Protein AF-A0A8T8C9X9-F1 (afdb_monomer)

Nearest PDB structures (foldseek):
  5zmm-assembly1_C  TM=8.890E-01  e=2.418E-05  Streptomyces coelicolor A3(2)
  5zmm-assembly1_F  TM=8.853E-01  e=3.748E-05  Streptomyces coelicolor A3(2)
  5zmm-assembly1_E  TM=8.987E-01  e=4.815E-05  Streptomyces coelicolor A3(2)
  5zmm-assembly1_A  TM=8.843E-01  e=3.991E-05  Streptomyces coelicolor A3(2)
  5zmm-assembly1_B  TM=9.000E-01  e=9.590E-05  Streptomyces coelicolor A3(2)

Solvent-accessible surface area (backbone atoms only — not comparable to full-atom values): 8346 Å² total; per-residue (Å²): 136,90,76,75,82,72,68,66,63,64,64,62,63,68,60,60,74,77,70,71,80,77,90,82,81,83,87,80,82,92,73,85,84,73,79,81,74,70,77,79,66,67,83,66,64,80,78,68,79,63,58,71,65,46,54,47,52,34,50,66,69,39,72,65,28,22,61,51,88,95,62,56,53,64,67,98,57,89,77,54,60,43,78,44,51,67,79,33,65,93,73,46,88,43,55,56,38,31,42,29,25,34,69,67,58,48,46,39,53,74,70,40,95,57,20,66,65,47,37,53,53,50,44,54,48,19,60,70,72,110

Organism: NCBI:txid629265

InterPro domains:
  IPR002711 HNH endonuclease [PF01844] (70-110)
  IPR003615 HNH nuclease [SM00507] (53-107)
  IPR003615 HNH nuclease [cd00085] (52-110)

Radius of gyration: 23.71 Å; Cα contacts (8 Å, |Δi|>4): 115; chains: 1; bounding box: 36×62×46 Å

Secondary structure (DSSP, 8-state):
----GGGTHHHHHSSGGGS------------------SSSSGGGGGGS-S-HHHHHHHHHHTTTS--STTT----SSTTSSEEEETT-TTT--SGGGEEEE-HHHHHHHHHSTTHHHHHHHHHHHHHH--

Foldseek 3Di:
DDDDPPPPVVVVVVVVVVPDDDDDDDDDDDDDPPPPPPVVPPVCVQVPPLPPVLFVVQCVLCVQFFLQPPGRDHDPDPPQWGKDQLVDPVVDSHQLRIHTHGPVLNCCCPDNPCNVVSSVRVSVSSNVSD

Structure (mmCIF, N/CA/C/O backbone):
data_AF-A0A8T8C9X9-F1
#
_entry.id   AF-A0A8T8C9X9-F1
#
loop_
_atom_site.group_PDB
_atom_site.id
_atom_site.type_symbol
_atom_site.label_atom_id
_atom_site.label_alt_id
_atom_site.label_comp_id
_atom_site.label_asym_id
_atom_site.label_entity_id
_atom_site.label_seq_id
_atom_site.pdbx_PDB_ins_code
_atom_site.Cartn_x
_atom_site.Cartn_y
_atom_site.Cartn_z
_atom_site.occupancy
_atom_site.B_iso_or_equiv
_atom_site.auth_seq_id
_atom_site.auth_comp_id
_atom_site.auth_asym_id
_atom_site.auth_atom_id
_atom_site.pdbx_PDB_model_num
ATOM 1 N N . MET A 1 1 ? -7.390 49.039 17.767 1.00 40.69 1 MET A N 1
ATOM 2 C CA . MET A 1 1 ? -5.949 48.890 17.492 1.00 40.69 1 MET A CA 1
ATOM 3 C C . MET A 1 1 ? -5.813 48.623 16.003 1.00 40.69 1 MET A C 1
ATOM 5 O O . MET A 1 1 ? -5.961 47.490 15.574 1.00 40.69 1 MET A O 1
ATOM 9 N N . HIS A 1 2 ? -5.721 49.704 15.227 1.00 40.06 2 HIS A N 1
ATOM 10 C CA . HIS A 1 2 ? -5.349 49.673 13.813 1.00 40.06 2 HIS A CA 1
ATOM 11 C C . HIS A 1 2 ? -3.831 49.476 13.787 1.00 40.06 2 HIS A C 1
ATOM 13 O O . HIS A 1 2 ? -3.128 50.236 14.448 1.00 40.06 2 HIS A O 1
ATOM 19 N N . LEU A 1 3 ? -3.356 48.426 13.125 1.00 43.22 3 LEU A N 1
ATOM 20 C CA . LEU A 1 3 ? -1.938 48.198 12.869 1.00 43.22 3 LEU A CA 1
ATOM 21 C C . LEU A 1 3 ? -1.770 48.130 11.356 1.00 43.22 3 LEU A C 1
ATOM 23 O O . LEU A 1 3 ? -2.467 47.373 10.682 1.00 43.22 3 LEU A O 1
ATOM 27 N N . ASP A 1 4 ? -0.911 49.013 10.865 1.00 46.62 4 ASP A N 1
ATOM 28 C CA . ASP A 1 4 ? -0.855 49.482 9.491 1.00 46.62 4 ASP A CA 1
ATOM 29 C C . ASP A 1 4 ? -0.341 48.423 8.502 1.00 46.62 4 ASP A C 1
ATOM 31 O O . ASP A 1 4 ? 0.692 47.780 8.699 1.00 46.62 4 ASP A O 1
ATOM 35 N N . GLN A 1 5 ? -1.076 48.293 7.397 1.00 54.72 5 GLN A N 1
ATOM 36 C CA . GLN A 1 5 ? -0.870 47.389 6.257 1.00 54.72 5 GLN A CA 1
ATOM 37 C C . GLN A 1 5 ? 0.422 47.685 5.455 1.00 54.72 5 GLN A C 1
ATOM 39 O O . GLN A 1 5 ? 0.835 46.885 4.616 1.00 54.72 5 GLN A O 1
ATOM 44 N N . GLU A 1 6 ? 1.096 48.801 5.733 1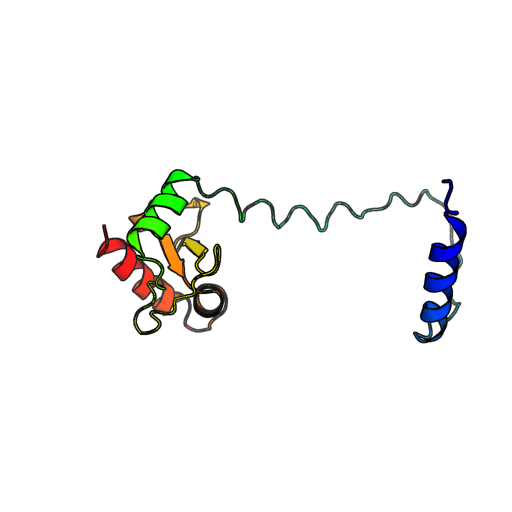.00 50.66 6 GLU A N 1
ATOM 45 C CA . GLU A 1 6 ? 2.179 49.356 4.908 1.00 50.66 6 GLU A CA 1
ATOM 46 C C . GLU A 1 6 ? 3.579 48.790 5.226 1.00 50.66 6 GLU A C 1
ATOM 48 O O . GLU A 1 6 ? 4.527 49.003 4.473 1.00 50.66 6 GLU A O 1
ATOM 53 N N . ALA A 1 7 ? 3.744 48.034 6.319 1.00 46.72 7 ALA A N 1
ATOM 54 C CA . ALA A 1 7 ? 5.055 47.496 6.706 1.00 46.72 7 ALA A CA 1
ATOM 55 C C . ALA A 1 7 ? 5.426 46.180 5.992 1.00 46.72 7 ALA A C 1
ATOM 57 O O . ALA A 1 7 ? 6.601 45.819 5.924 1.00 46.72 7 ALA A O 1
ATOM 58 N N . PHE A 1 8 ? 4.447 45.447 5.450 1.00 42.59 8 PHE A N 1
ATOM 59 C CA . PHE A 1 8 ? 4.685 44.110 4.888 1.00 42.59 8 PHE A CA 1
ATOM 60 C C . PHE A 1 8 ? 5.113 44.143 3.412 1.00 42.59 8 PHE A C 1
ATOM 62 O O . PHE A 1 8 ? 5.853 43.276 2.950 1.00 42.59 8 PHE A O 1
ATOM 69 N N . THR A 1 9 ? 4.694 45.168 2.670 1.00 45.91 9 THR A N 1
ATOM 70 C CA . THR A 1 9 ? 5.005 45.354 1.244 1.00 45.91 9 THR A CA 1
ATOM 71 C C . THR A 1 9 ? 6.444 45.809 1.012 1.00 45.91 9 THR A C 1
ATOM 73 O O . THR A 1 9 ? 7.063 45.393 0.033 1.00 45.91 9 THR A O 1
ATOM 76 N N . ALA A 1 10 ? 7.028 46.571 1.940 1.00 42.03 10 ALA A N 1
ATOM 77 C CA . ALA A 1 10 ? 8.416 47.029 1.846 1.00 42.03 10 ALA A CA 1
ATOM 78 C C . ALA A 1 10 ? 9.451 45.891 1.990 1.00 42.03 10 ALA A C 1
ATOM 80 O O . ALA A 1 10 ? 10.539 45.970 1.422 1.00 42.03 10 ALA A O 1
ATOM 81 N N . GLY A 1 11 ? 9.111 44.802 2.692 1.00 42.97 11 GLY A N 1
ATOM 82 C CA . GLY A 1 11 ? 10.005 43.647 2.856 1.00 42.97 11 GLY A CA 1
ATOM 83 C C . GLY A 1 11 ? 10.139 42.775 1.602 1.00 42.97 11 GLY A C 1
ATOM 84 O O . GLY A 1 11 ? 11.176 42.145 1.394 1.00 42.97 11 GLY A O 1
ATOM 85 N N . LEU A 1 12 ? 9.117 42.755 0.738 1.00 49.00 12 LEU A N 1
ATOM 86 C CA . LEU A 1 12 ? 9.073 41.880 -0.438 1.00 49.00 12 LEU A CA 1
ATOM 87 C C . LEU A 1 12 ? 9.893 42.430 -1.621 1.00 49.00 12 LEU A C 1
ATOM 89 O O . LEU A 1 12 ? 10.424 41.656 -2.415 1.00 49.00 12 LEU A O 1
ATOM 93 N N . PHE A 1 13 ? 10.062 43.754 -1.713 1.00 44.94 13 PHE A N 1
ATOM 94 C CA . PHE A 1 13 ? 10.820 44.395 -2.796 1.00 44.94 13 PHE A CA 1
ATOM 95 C C . PHE A 1 13 ? 12.345 44.363 -2.605 1.00 44.94 13 PHE A C 1
ATOM 97 O O . PHE A 1 13 ? 13.077 44.481 -3.584 1.00 44.94 13 PHE A O 1
ATOM 104 N N . ALA A 1 14 ? 12.850 44.128 -1.389 1.00 47.19 14 ALA A N 1
ATOM 105 C CA . ALA A 1 14 ? 14.294 44.073 -1.136 1.00 47.19 14 ALA A CA 1
ATOM 106 C C . ALA A 1 14 ? 14.962 42.750 -1.575 1.00 47.19 14 ALA A C 1
ATOM 108 O O . ALA A 1 14 ? 16.173 42.715 -1.777 1.00 47.19 14 ALA A O 1
ATOM 109 N N . PHE A 1 15 ? 14.200 41.664 -1.765 1.00 38.69 15 PHE A N 1
ATOM 110 C CA . PHE A 1 15 ? 14.757 40.368 -2.192 1.00 38.69 15 PHE A CA 1
ATOM 111 C C . PHE A 1 15 ? 14.820 40.182 -3.714 1.00 38.69 15 PHE A C 1
ATOM 113 O O . PHE A 1 15 ? 15.598 39.358 -4.199 1.00 38.69 15 PHE A O 1
ATOM 120 N N . ALA A 1 16 ? 14.050 40.958 -4.482 1.00 49.53 16 ALA A N 1
ATOM 121 C CA . ALA A 1 16 ? 14.014 40.846 -5.941 1.00 49.53 16 ALA A CA 1
ATOM 122 C C . ALA A 1 16 ? 15.314 41.324 -6.623 1.00 49.53 16 ALA A C 1
ATOM 124 O O . ALA A 1 16 ? 15.597 40.926 -7.750 1.00 49.53 16 ALA A O 1
ATOM 125 N N . SER A 1 17 ? 16.156 42.092 -5.923 1.00 41.50 17 SER A N 1
ATOM 126 C CA . SER A 1 17 ? 17.445 42.576 -6.440 1.00 41.50 17 SER A CA 1
ATOM 127 C C . SER A 1 17 ? 18.572 41.532 -6.403 1.00 41.50 17 SER A C 1
ATOM 129 O O . SER A 1 17 ? 19.622 41.757 -6.997 1.00 41.50 17 SER A O 1
ATOM 131 N N . ILE A 1 18 ? 18.379 40.384 -5.738 1.00 51.91 18 ILE A N 1
ATOM 132 C CA . ILE A 1 18 ? 19.402 39.322 -5.633 1.00 51.91 18 ILE A CA 1
ATOM 133 C C . ILE A 1 18 ? 19.340 38.344 -6.824 1.00 51.91 18 ILE A C 1
ATOM 135 O O . ILE A 1 18 ? 20.335 37.696 -7.136 1.00 51.91 18 ILE A O 1
ATOM 139 N N . PHE A 1 19 ? 18.211 38.262 -7.540 1.00 44.62 19 PHE A N 1
ATOM 140 C CA . PHE A 1 19 ? 17.995 37.264 -8.601 1.00 44.62 19 PHE A CA 1
ATOM 141 C C . PHE A 1 19 ? 18.193 37.762 -10.042 1.00 44.62 19 PHE A C 1
ATOM 143 O O . PHE A 1 19 ? 17.932 37.005 -10.972 1.00 44.62 19 PHE A O 1
ATOM 150 N N . GLY A 1 20 ? 18.692 38.986 -10.251 1.00 47.16 20 GLY A N 1
ATOM 151 C CA . GLY A 1 20 ? 19.196 39.415 -11.562 1.00 47.16 20 GLY A CA 1
ATOM 152 C C . GLY A 1 20 ? 18.197 39.272 -12.720 1.00 47.16 20 GLY A C 1
ATOM 153 O O . GLY A 1 20 ? 18.517 38.655 -13.734 1.00 47.16 20 GLY A O 1
ATOM 154 N N . VAL A 1 21 ? 16.994 39.840 -12.597 1.00 49.41 21 VAL A N 1
ATOM 155 C CA . VAL A 1 21 ? 16.068 39.940 -13.736 1.00 49.41 21 VAL A CA 1
ATOM 156 C C . VAL A 1 21 ? 16.413 41.206 -14.516 1.00 49.41 21 VAL A C 1
ATOM 158 O O . VAL A 1 21 ? 16.105 42.314 -14.088 1.00 49.41 21 VAL A O 1
ATOM 161 N N . GLY A 1 22 ? 17.117 41.034 -15.635 1.00 36.47 22 GLY A N 1
ATOM 162 C CA . GLY A 1 22 ? 17.445 42.114 -16.558 1.00 36.47 22 GLY A CA 1
ATOM 163 C C . GLY A 1 22 ? 16.198 42.692 -17.225 1.00 36.47 22 GLY A C 1
ATOM 164 O O . GLY A 1 22 ? 15.344 41.964 -17.734 1.00 36.47 22 GLY A O 1
ATOM 165 N N . GLU A 1 23 ? 16.124 44.018 -17.231 1.00 50.19 23 GLU A N 1
ATOM 166 C CA . GLU A 1 23 ? 15.151 44.809 -17.973 1.00 50.19 23 GLU A CA 1
ATOM 167 C C . GLU A 1 23 ? 15.453 44.699 -19.469 1.00 50.19 23 GLU A C 1
ATOM 169 O O . GLU A 1 23 ? 16.466 45.208 -19.944 1.00 50.19 23 GLU A O 1
ATOM 174 N N . GLY A 1 24 ? 14.622 43.990 -20.231 1.00 47.69 24 GLY A N 1
ATOM 175 C CA . GLY A 1 24 ? 14.959 43.813 -21.640 1.00 47.69 24 GLY A CA 1
ATOM 176 C C . GLY A 1 24 ? 14.031 42.950 -22.465 1.00 47.69 24 GLY A C 1
ATOM 177 O O . GLY A 1 24 ? 14.533 42.180 -23.268 1.00 47.69 24 GLY A O 1
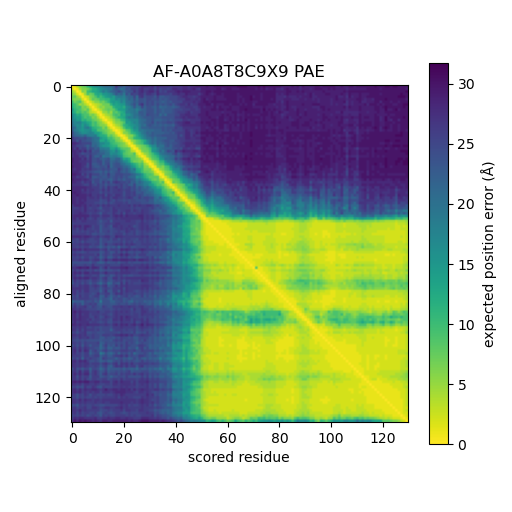ATOM 178 N N . HIS A 1 25 ? 12.712 43.061 -22.295 1.00 35.19 25 HIS A N 1
ATOM 179 C CA . HIS A 1 25 ? 11.788 42.869 -23.423 1.00 35.19 25 HIS A CA 1
ATOM 180 C C . HIS A 1 25 ? 10.376 43.361 -23.075 1.00 35.19 25 HIS A C 1
ATOM 182 O O . HIS A 1 25 ? 9.395 42.622 -23.045 1.00 35.19 25 HIS A O 1
ATOM 188 N N . LEU A 1 26 ? 10.286 44.658 -22.783 1.00 43.38 26 LEU A N 1
ATOM 189 C CA . LEU A 1 26 ? 9.065 45.414 -23.037 1.00 43.38 26 LEU A CA 1
ATOM 190 C C . LEU A 1 26 ? 8.999 45.694 -24.550 1.00 43.38 26 LEU A C 1
ATOM 192 O O . LEU A 1 26 ? 10.043 45.815 -25.179 1.00 43.38 26 LEU A O 1
ATOM 196 N N . PHE A 1 27 ? 7.784 45.853 -25.080 1.00 37.00 27 PHE A N 1
ATOM 197 C CA . PHE A 1 27 ? 7.408 46.173 -26.470 1.00 37.00 27 PHE A CA 1
ATOM 198 C C . PHE A 1 27 ? 7.057 44.971 -27.364 1.00 37.00 27 PHE A C 1
ATOM 200 O O . PHE A 1 27 ? 7.828 44.548 -28.213 1.00 37.00 27 PHE A O 1
ATOM 207 N N . HIS A 1 28 ? 5.806 44.505 -27.286 1.00 35.62 28 HIS A N 1
ATOM 208 C CA . HIS A 1 28 ? 4.776 45.057 -28.176 1.00 35.62 28 HIS A CA 1
ATOM 209 C C . HIS A 1 28 ? 3.352 44.619 -27.780 1.00 35.62 28 HIS A C 1
ATOM 211 O O . HIS A 1 28 ? 3.074 43.446 -27.575 1.00 35.62 28 HIS A O 1
ATOM 217 N N . LEU A 1 29 ? 2.477 45.628 -27.730 1.00 38.28 29 LEU A N 1
ATOM 218 C CA . LEU A 1 29 ? 1.014 45.623 -27.845 1.00 38.28 29 LEU A CA 1
ATOM 219 C C . LEU A 1 29 ? 0.174 44.699 -26.943 1.00 38.28 29 LEU A C 1
ATOM 221 O O . LEU A 1 29 ? -0.072 43.536 -27.233 1.00 38.28 29 LEU A O 1
ATOM 225 N N . GLY A 1 30 ? -0.441 45.344 -25.947 1.00 41.84 30 GLY A N 1
ATOM 226 C CA . GLY A 1 30 ? -1.895 45.517 -25.913 1.00 41.84 30 GLY A CA 1
ATOM 227 C C . GLY A 1 30 ? -2.735 44.251 -25.968 1.00 41.84 30 GLY A C 1
ATOM 228 O O . GLY A 1 30 ? -3.115 43.820 -27.047 1.00 41.84 30 GLY A O 1
ATOM 229 N N . SER A 1 31 ? -3.112 43.747 -24.796 1.00 38.94 31 SER A N 1
ATOM 230 C CA . SER A 1 31 ? -4.440 43.215 -24.459 1.00 38.94 31 SER A CA 1
ATOM 231 C C . SER A 1 31 ? -4.371 42.710 -23.024 1.00 38.94 31 SER A C 1
ATOM 233 O O . SER A 1 31 ? -3.474 41.948 -22.682 1.00 38.94 31 SER A O 1
ATOM 235 N N . THR A 1 32 ? -5.288 43.191 -22.187 1.00 38.25 32 THR A N 1
ATOM 236 C CA . THR A 1 32 ? -5.767 42.564 -20.943 1.00 38.25 32 THR A CA 1
ATOM 237 C C . THR A 1 32 ? -5.054 41.263 -20.554 1.00 38.25 32 THR A C 1
ATOM 239 O O . THR A 1 32 ? -5.356 40.200 -21.100 1.00 38.25 32 THR A O 1
ATOM 242 N N . LEU A 1 33 ? -4.149 41.336 -19.573 1.00 39.34 33 LEU A N 1
ATOM 243 C CA . LEU A 1 33 ? -3.621 40.157 -18.890 1.00 39.34 33 LEU A CA 1
ATOM 244 C C . LEU A 1 33 ? -4.761 39.511 -18.095 1.00 39.34 33 LEU A C 1
ATOM 246 O O . LEU A 1 33 ? -4.961 39.776 -16.912 1.00 39.34 33 LEU A O 1
ATOM 250 N N . HIS A 1 34 ? -5.529 38.661 -18.770 1.00 37.78 34 HIS A N 1
ATOM 251 C CA . HIS A 1 34 ? -6.310 37.634 -18.110 1.00 37.78 34 HIS A CA 1
ATOM 252 C C . HIS A 1 34 ? -5.295 36.672 -17.489 1.00 37.78 34 HIS A C 1
ATOM 254 O O . HIS A 1 34 ? -4.646 35.892 -18.182 1.00 37.78 34 HIS A O 1
ATOM 260 N N . PHE A 1 35 ? -5.110 36.805 -16.179 1.00 35.41 35 PHE A N 1
ATOM 261 C CA . PHE A 1 35 ? -4.291 35.940 -15.347 1.00 35.41 35 PHE A CA 1
ATOM 262 C C . PHE A 1 35 ? -4.754 34.487 -15.521 1.00 35.41 35 PHE A C 1
ATOM 264 O O . PHE A 1 35 ? -5.687 34.019 -14.867 1.00 35.41 35 PHE A O 1
ATOM 271 N N . SER A 1 36 ? -4.116 33.750 -16.428 1.00 43.97 36 SER A N 1
ATOM 272 C CA . SER A 1 36 ? -4.307 32.313 -16.609 1.00 43.97 36 SER A CA 1
ATOM 273 C C . SER A 1 36 ? -3.565 31.548 -15.507 1.00 43.97 36 SER A C 1
ATOM 275 O O . SER A 1 36 ? -2.680 30.743 -15.774 1.00 43.97 36 SER A O 1
ATOM 277 N N . GLY A 1 37 ? -3.915 31.821 -14.248 1.00 39.59 37 GLY A N 1
ATOM 278 C CA . GLY A 1 37 ? -3.450 31.083 -13.068 1.00 39.59 37 GLY A CA 1
ATOM 279 C C . GLY A 1 37 ? -4.341 29.890 -12.695 1.00 39.59 37 GLY A C 1
ATOM 280 O O . GLY A 1 37 ? -4.071 29.200 -11.719 1.00 39.59 37 GLY A O 1
ATOM 281 N N . LEU A 1 38 ? -5.406 29.625 -13.459 1.00 42.06 38 LEU A N 1
ATOM 282 C CA . LEU A 1 38 ? -6.417 28.605 -13.138 1.00 42.06 38 LEU A CA 1
ATOM 283 C C . LEU A 1 38 ? -6.161 27.222 -13.763 1.00 42.06 38 LEU A C 1
ATOM 285 O O . LEU A 1 38 ? -6.855 26.268 -13.424 1.00 42.06 38 LEU A O 1
ATOM 289 N N . ALA A 1 39 ? -5.158 27.071 -14.634 1.00 44.16 39 ALA A N 1
ATOM 290 C CA . ALA A 1 39 ? -4.906 25.797 -15.320 1.00 44.16 39 ALA A CA 1
ATOM 291 C C . ALA A 1 39 ? -3.964 24.837 -14.566 1.00 44.16 39 ALA A C 1
ATOM 293 O O . ALA A 1 39 ? -3.887 23.665 -14.923 1.00 44.16 39 ALA A O 1
ATOM 294 N N . TYR A 1 40 ? -3.272 25.284 -13.509 1.00 42.28 40 TYR A N 1
ATOM 295 C CA . TYR A 1 40 ? -2.368 24.408 -12.744 1.00 42.28 40 TYR A CA 1
ATOM 296 C C . TYR A 1 40 ? -3.073 23.639 -11.609 1.00 42.28 40 TYR A C 1
ATOM 298 O O . TYR A 1 40 ? -2.539 22.664 -11.088 1.00 42.28 40 TYR A O 1
ATOM 306 N N . PHE A 1 41 ? -4.296 24.033 -11.237 1.00 40.16 41 PHE A N 1
ATOM 307 C CA . PHE A 1 41 ? -4.968 23.502 -10.044 1.00 40.16 41 PHE A CA 1
ATOM 308 C C . PHE A 1 41 ? -5.933 22.332 -10.311 1.00 40.16 41 PHE A C 1
ATOM 310 O O . PHE A 1 41 ? -6.347 21.657 -9.371 1.00 40.16 41 PHE A O 1
ATOM 317 N N . SER A 1 42 ? -6.294 22.039 -11.567 1.00 38.06 42 SER A N 1
ATOM 318 C CA . SER A 1 42 ? -7.340 21.037 -11.852 1.00 38.06 42 SER A CA 1
ATOM 319 C C . SER A 1 42 ? -6.852 19.584 -11.873 1.00 38.06 42 SER A C 1
ATOM 321 O O . SER A 1 42 ? -7.671 18.667 -11.830 1.00 38.06 42 SER A O 1
ATOM 323 N N . ARG A 1 43 ? -5.533 19.329 -11.881 1.00 37.38 43 ARG A N 1
ATOM 324 C CA . ARG A 1 43 ? -4.994 17.959 -12.002 1.00 37.38 43 ARG A CA 1
ATOM 325 C C . ARG A 1 43 ? -4.792 17.212 -10.676 1.00 37.38 43 ARG A C 1
ATOM 327 O O . ARG A 1 43 ? -4.401 16.052 -10.694 1.00 37.38 43 ARG A O 1
ATOM 334 N N . PHE A 1 44 ? -5.108 17.834 -9.540 1.00 41.28 44 PHE A N 1
ATOM 335 C CA . PHE A 1 44 ? -5.124 17.169 -8.226 1.00 41.28 44 PHE A CA 1
ATOM 336 C C . PHE A 1 44 ? -6.535 16.729 -7.786 1.00 41.28 44 PHE A C 1
ATOM 338 O O . PHE A 1 44 ? -6.693 16.161 -6.709 1.00 41.28 44 PHE A O 1
ATOM 345 N N . GLY A 1 45 ? -7.569 16.966 -8.605 1.00 35.28 45 GLY A N 1
ATOM 346 C CA . GLY A 1 45 ? -8.966 16.676 -8.255 1.00 35.28 45 GLY A CA 1
ATOM 347 C C . GLY A 1 45 ? -9.368 15.197 -8.326 1.00 35.28 45 GLY A C 1
ATOM 348 O O . GLY A 1 45 ? -10.312 14.794 -7.652 1.00 35.28 45 GLY A O 1
ATOM 349 N N . SER A 1 46 ? -8.645 14.368 -9.084 1.00 43.78 46 SER A N 1
ATOM 350 C CA . SER A 1 46 ? -8.939 12.930 -9.208 1.00 43.78 46 SER A CA 1
ATOM 351 C C . SER A 1 46 ? -8.255 12.060 -8.145 1.00 43.78 46 SER A C 1
ATOM 353 O O . SER A 1 46 ? -8.499 10.861 -8.086 1.00 43.78 46 SER A O 1
ATOM 355 N N . LEU A 1 47 ? -7.425 12.645 -7.272 1.00 47.53 47 LEU A N 1
ATOM 356 C CA . LEU A 1 47 ? -6.670 11.904 -6.252 1.00 47.53 47 LEU A CA 1
ATOM 357 C C . LEU A 1 47 ? -7.451 11.661 -4.951 1.00 47.53 47 LEU A C 1
ATOM 359 O O . LEU A 1 47 ? -6.978 10.925 -4.091 1.00 47.53 47 LEU A O 1
ATOM 363 N N . PHE A 1 48 ? -8.625 12.278 -4.778 1.00 49.59 48 PHE A N 1
ATOM 364 C CA . PHE A 1 48 ? -9.295 12.332 -3.472 1.00 49.59 48 PHE A CA 1
ATOM 365 C C . PHE A 1 48 ? -10.715 11.753 -3.443 1.00 49.59 48 PHE A C 1
ATOM 367 O O . PHE A 1 48 ? -11.325 11.682 -2.379 1.00 49.59 48 PHE A O 1
ATOM 374 N N . GLN A 1 49 ? -11.256 11.294 -4.574 1.00 47.12 49 GLN A N 1
ATOM 375 C CA . GLN A 1 49 ? -12.587 10.678 -4.611 1.00 47.12 49 GLN A CA 1
ATOM 376 C C . GLN A 1 49 ? -12.523 9.164 -4.404 1.00 47.12 49 GLN A C 1
ATOM 378 O O . GLN A 1 49 ? -13.129 8.393 -5.138 1.00 47.12 49 GLN A O 1
ATOM 383 N N . SER A 1 50 ? -11.786 8.717 -3.390 1.00 55.44 50 SER A N 1
ATOM 384 C CA . SER A 1 50 ? -11.989 7.362 -2.890 1.00 55.44 50 SER A CA 1
ATOM 385 C C . SER A 1 50 ? -13.074 7.429 -1.828 1.00 55.44 50 SER A C 1
ATOM 387 O O . SER A 1 50 ? -13.006 8.240 -0.899 1.00 55.44 50 SER A O 1
ATOM 389 N N . PHE A 1 51 ? -14.125 6.631 -2.000 1.00 60.19 51 PHE A N 1
ATOM 390 C CA . PHE A 1 51 ? -15.302 6.691 -1.152 1.00 60.19 51 PHE A CA 1
ATOM 391 C C . PHE A 1 51 ? -14.861 6.519 0.312 1.00 60.19 51 PHE A C 1
ATOM 393 O O . PHE A 1 51 ? -14.124 5.574 0.624 1.00 60.19 51 PHE A O 1
ATOM 400 N N . PRO A 1 52 ? -15.310 7.379 1.248 1.00 76.56 52 PRO A N 1
ATOM 401 C CA . PRO A 1 52 ? -14.809 7.385 2.627 1.00 76.56 52 PRO A CA 1
ATOM 402 C C . PRO A 1 52 ? -14.940 6.019 3.316 1.00 76.56 52 PRO A C 1
ATOM 404 O O . PRO A 1 52 ? -14.164 5.698 4.213 1.00 76.56 52 PRO A O 1
ATOM 407 N N . LYS A 1 53 ? -15.876 5.181 2.854 1.00 87.06 53 LYS A N 1
ATOM 408 C CA . LYS A 1 53 ? -16.090 3.808 3.324 1.00 87.06 53 LYS A CA 1
ATOM 409 C C . LYS A 1 53 ? -14.961 2.848 2.939 1.00 87.06 53 LYS A C 1
ATOM 411 O O . LYS A 1 53 ? -14.491 2.121 3.807 1.00 87.06 53 LYS A O 1
ATOM 416 N N . VAL A 1 54 ? -14.517 2.843 1.678 1.00 88.06 54 VAL A N 1
ATOM 417 C CA . VAL A 1 54 ? -13.452 1.936 1.204 1.00 88.06 54 VAL A CA 1
ATOM 418 C C . VAL A 1 54 ? -12.136 2.318 1.855 1.00 88.06 54 VAL A C 1
ATOM 420 O O . VAL A 1 54 ? -11.461 1.466 2.430 1.00 88.06 54 VAL A O 1
ATOM 423 N N . ARG A 1 55 ? -11.824 3.618 1.859 1.00 88.88 55 ARG A N 1
ATOM 424 C CA . ARG A 1 55 ? -10.626 4.137 2.516 1.00 88.88 55 ARG A CA 1
ATOM 425 C C . ARG A 1 55 ? -10.597 3.766 3.997 1.00 88.88 55 ARG A C 1
ATOM 427 O O . ARG A 1 55 ? -9.595 3.244 4.475 1.00 88.88 55 ARG A O 1
ATOM 434 N N . LYS A 1 56 ? -11.706 3.980 4.714 1.00 90.44 56 LYS A N 1
ATOM 435 C CA . LYS A 1 56 ? -11.820 3.603 6.126 1.00 90.44 56 LYS A CA 1
ATOM 436 C C . LYS A 1 56 ? -11.639 2.097 6.332 1.00 90.44 56 LYS A C 1
ATOM 438 O O . LYS A 1 56 ? -10.850 1.713 7.183 1.00 90.44 56 LYS A O 1
ATOM 443 N N . ALA A 1 57 ? -12.298 1.260 5.532 1.00 92.50 57 ALA A N 1
ATOM 444 C CA . ALA A 1 57 ? -12.193 -0.194 5.649 1.00 92.50 57 ALA A CA 1
ATOM 445 C C . ALA A 1 57 ? -10.754 -0.703 5.450 1.00 92.50 57 ALA A C 1
ATOM 447 O O . ALA A 1 57 ? -10.297 -1.563 6.198 1.00 92.50 57 ALA A O 1
ATOM 448 N N . VAL A 1 58 ? -10.021 -0.147 4.481 1.00 92.81 58 VAL A N 1
ATOM 449 C CA . VAL A 1 58 ? -8.618 -0.512 4.219 1.00 92.81 58 VAL A CA 1
ATOM 450 C C . VAL A 1 58 ? -7.705 -0.087 5.374 1.00 92.81 58 VAL A C 1
ATOM 452 O O . VAL A 1 58 ? -6.854 -0.868 5.795 1.00 92.81 58 VAL A O 1
ATOM 455 N N . ILE A 1 59 ? -7.899 1.117 5.923 1.00 91.62 59 ILE A N 1
ATOM 456 C CA . ILE A 1 59 ? -7.117 1.610 7.068 1.00 91.62 59 ILE A CA 1
ATOM 457 C C . ILE A 1 59 ? -7.426 0.820 8.349 1.00 91.62 59 ILE A C 1
ATOM 459 O O . ILE A 1 59 ? -6.507 0.461 9.084 1.00 91.62 59 ILE A O 1
ATOM 463 N N . ASP A 1 60 ? -8.696 0.501 8.601 1.00 91.00 60 ASP A N 1
ATOM 464 C CA . ASP A 1 60 ? -9.105 -0.288 9.766 1.00 91.00 60 ASP A CA 1
ATOM 465 C C . ASP A 1 60 ? -8.529 -1.722 9.673 1.00 91.00 60 ASP A C 1
ATOM 467 O O . ASP A 1 60 ? -8.020 -2.258 10.659 1.00 91.00 60 ASP A O 1
ATOM 471 N N . ARG A 1 61 ? -8.503 -2.319 8.470 1.00 92.62 61 ARG A N 1
ATOM 472 C CA . ARG A 1 61 ? -7.900 -3.639 8.204 1.00 92.62 61 ARG A CA 1
ATOM 473 C C . ARG A 1 61 ? -6.382 -3.665 8.396 1.00 92.62 61 ARG A C 1
ATOM 475 O O . ARG A 1 61 ? -5.833 -4.674 8.848 1.00 92.62 61 ARG A O 1
ATOM 482 N N . CYS A 1 62 ? -5.680 -2.605 7.997 1.00 90.50 62 CYS A N 1
ATOM 483 C CA . CYS A 1 62 ? -4.219 -2.626 7.935 1.00 90.50 62 CYS A CA 1
ATOM 484 C C . CYS A 1 62 ? -3.549 -2.580 9.320 1.00 90.50 62 CYS A C 1
ATOM 486 O O . CYS A 1 62 ? -2.334 -2.758 9.424 1.00 90.50 62 CYS A O 1
ATOM 488 N N . GLY A 1 63 ? -4.315 -2.337 10.392 1.00 90.12 63 GLY A N 1
ATOM 489 C CA . GLY A 1 63 ? -3.800 -2.323 11.763 1.00 90.12 63 GLY A CA 1
ATOM 490 C C . GLY A 1 63 ? -2.700 -1.279 11.970 1.00 90.12 63 GLY A C 1
ATOM 491 O O . GLY A 1 63 ? -1.713 -1.544 12.656 1.00 90.12 63 GLY A O 1
ATOM 492 N N . ALA A 1 64 ? -2.834 -0.122 11.311 1.00 91.25 64 ALA A N 1
ATOM 493 C CA . ALA A 1 64 ? -1.852 0.964 11.294 1.00 91.25 64 ALA A CA 1
ATOM 494 C C . ALA A 1 64 ? -0.458 0.574 10.755 1.00 91.25 64 ALA A C 1
ATOM 496 O O . ALA A 1 64 ? 0.528 1.252 11.055 1.00 91.25 64 ALA A O 1
ATOM 497 N N . ARG A 1 65 ? -0.348 -0.482 9.937 1.00 94.31 65 ARG A N 1
ATOM 498 C CA . ARG A 1 65 ? 0.906 -0.913 9.294 1.00 94.31 65 ARG A CA 1
ATOM 499 C C . ARG A 1 65 ? 0.800 -0.894 7.771 1.00 94.31 65 ARG A C 1
ATOM 501 O O . ARG A 1 65 ? -0.255 -1.165 7.209 1.00 94.31 65 ARG A O 1
ATOM 508 N N . CYS A 1 66 ? 1.918 -0.595 7.112 1.00 95.75 66 CYS A N 1
ATOM 509 C CA . CYS A 1 66 ? 2.063 -0.739 5.665 1.00 95.75 66 CYS A CA 1
ATOM 510 C C . CYS A 1 66 ? 1.861 -2.208 5.257 1.00 95.75 66 CYS A C 1
ATOM 512 O O . CYS A 1 66 ? 2.520 -3.095 5.804 1.00 95.75 66 CYS A O 1
ATOM 514 N N . GLU A 1 67 ? 0.985 -2.451 4.281 1.00 95.44 67 GLU A N 1
ATOM 515 C CA . GLU A 1 67 ? 0.623 -3.791 3.804 1.00 95.44 67 GLU A CA 1
ATOM 516 C C . GLU A 1 67 ? 1.610 -4.347 2.763 1.00 95.44 67 GLU A C 1
ATOM 518 O O . GLU A 1 67 ? 1.517 -5.519 2.399 1.00 95.44 67 GLU A O 1
ATOM 523 N N . ARG A 1 68 ? 2.596 -3.555 2.306 1.00 94.94 68 ARG A N 1
ATOM 524 C CA . ARG A 1 68 ? 3.655 -4.066 1.422 1.00 94.94 68 ARG A CA 1
ATOM 525 C C . ARG A 1 68 ? 4.459 -5.159 2.146 1.00 94.94 68 ARG A C 1
ATOM 527 O O . ARG A 1 68 ? 5.020 -4.875 3.215 1.00 94.94 68 ARG A O 1
ATOM 534 N N . PRO A 1 69 ? 4.603 -6.362 1.555 1.00 93.06 69 PRO A N 1
ATOM 535 C CA . PRO A 1 69 ? 5.450 -7.415 2.103 1.00 93.06 69 PRO A CA 1
ATOM 536 C C . PRO A 1 69 ? 6.873 -6.907 2.365 1.00 93.06 69 PRO A C 1
ATOM 538 O O . PRO A 1 69 ? 7.483 -6.281 1.501 1.00 93.06 69 PRO A O 1
ATOM 541 N N . GLY A 1 70 ? 7.383 -7.138 3.576 1.00 92.69 70 GLY A N 1
ATOM 542 C CA . GLY A 1 70 ? 8.726 -6.716 3.991 1.00 92.69 70 GLY A CA 1
ATOM 543 C C . GLY A 1 70 ? 8.859 -5.267 4.482 1.00 92.69 70 GLY A C 1
ATOM 544 O O . GLY A 1 70 ? 9.897 -4.934 5.040 1.00 92.69 70 GLY A O 1
ATOM 545 N N . CYS A 1 71 ? 7.840 -4.408 4.341 1.00 94.12 71 CYS A N 1
ATOM 546 C CA . CYS A 1 71 ? 7.906 -3.035 4.857 1.00 94.12 71 CYS A CA 1
ATOM 547 C C . CYS A 1 71 ? 7.404 -2.934 6.303 1.00 94.12 71 CYS A C 1
ATOM 549 O O . CYS A 1 71 ? 8.159 -2.563 7.198 1.00 94.12 71 CYS A O 1
ATOM 551 N N . GLY A 1 72 ? 6.112 -3.198 6.535 1.00 91.88 72 GLY A N 1
ATOM 552 C CA . GLY A 1 72 ? 5.500 -3.135 7.869 1.00 91.88 72 GLY A CA 1
ATOM 553 C C . GLY A 1 72 ? 5.592 -1.777 8.584 1.00 91.88 72 GLY A C 1
ATOM 554 O O . GLY A 1 72 ? 5.305 -1.707 9.780 1.00 91.88 72 GLY A O 1
ATOM 555 N N . ALA A 1 73 ? 5.990 -0.706 7.885 1.00 93.56 73 ALA A N 1
ATOM 556 C CA . ALA A 1 73 ? 6.188 0.608 8.481 1.00 93.56 73 ALA A CA 1
ATOM 557 C C . ALA A 1 73 ? 4.899 1.122 9.133 1.00 93.56 73 ALA A C 1
ATOM 559 O O . ALA A 1 73 ? 3.819 1.052 8.546 1.00 93.56 73 ALA A O 1
ATOM 560 N N . SER A 1 74 ? 5.042 1.679 10.333 1.00 93.94 74 SER A N 1
ATOM 561 C CA . SER A 1 74 ? 3.963 2.278 11.114 1.00 93.94 74 SER A CA 1
ATOM 562 C C . SER A 1 74 ? 4.455 3.547 11.803 1.00 93.94 74 SER A C 1
ATOM 564 O O . SER A 1 74 ? 5.637 3.659 12.161 1.00 93.94 74 SER A O 1
ATOM 566 N N . ARG A 1 75 ? 3.556 4.518 11.961 1.00 91.12 75 ARG A N 1
ATOM 567 C CA . ARG A 1 75 ? 3.779 5.764 12.698 1.00 91.12 75 ARG A CA 1
ATOM 568 C C . ARG A 1 75 ? 2.496 6.148 13.442 1.00 91.12 75 ARG A C 1
ATOM 570 O O . ARG A 1 75 ? 1.414 5.874 12.931 1.00 91.12 75 ARG A O 1
ATOM 577 N N . PRO A 1 76 ? 2.608 6.805 14.609 1.00 85.81 76 PRO A N 1
ATOM 578 C CA . PRO A 1 76 ? 1.459 7.132 15.455 1.00 85.81 76 PRO A CA 1
ATOM 579 C C . PRO A 1 76 ? 0.635 8.335 14.965 1.00 85.81 76 PRO A C 1
ATOM 581 O O . PRO A 1 76 ? -0.383 8.649 15.573 1.00 85.81 76 PRO A O 1
ATOM 584 N N . TYR A 1 77 ? 1.057 9.027 13.901 1.00 85.44 77 TYR A N 1
ATOM 585 C CA . TYR A 1 77 ? 0.337 10.188 13.379 1.00 85.44 77 TYR A CA 1
ATOM 586 C C . TYR A 1 77 ? -0.638 9.813 12.258 1.00 85.44 77 TYR A C 1
ATOM 588 O O . TYR A 1 77 ? -0.418 8.877 11.482 1.00 85.44 77 TYR A O 1
ATOM 596 N N . THR A 1 78 ? -1.725 10.575 12.167 1.00 80.56 78 THR A N 1
ATOM 597 C CA . THR A 1 78 ? -2.777 10.384 11.169 1.00 80.56 78 THR A CA 1
ATOM 598 C C . THR A 1 78 ? -2.271 10.721 9.766 1.00 80.56 78 THR A C 1
ATOM 600 O O . THR A 1 78 ? -1.529 11.675 9.563 1.00 80.56 78 THR A O 1
ATOM 603 N N . GLY A 1 79 ? -2.664 9.918 8.776 1.00 83.88 79 GLY A N 1
ATOM 604 C CA . GLY A 1 79 ? -2.279 10.141 7.377 1.00 83.88 79 GLY A CA 1
ATOM 605 C C . GLY A 1 79 ? -0.884 9.642 6.988 1.00 83.88 79 GLY A C 1
ATOM 606 O O . GLY A 1 79 ? -0.474 9.863 5.856 1.00 83.88 79 GLY A O 1
ATOM 607 N N . PHE A 1 80 ? -0.159 8.939 7.871 1.00 90.94 80 PHE A N 1
ATOM 608 C CA . PHE A 1 80 ? 1.090 8.274 7.475 1.00 90.94 80 PHE A CA 1
ATOM 609 C C . PHE A 1 80 ? 0.868 7.177 6.427 1.00 90.94 80 PHE A C 1
ATOM 611 O O . PHE A 1 80 ? 1.674 7.010 5.515 1.00 90.94 80 PHE A O 1
ATOM 618 N N . LEU A 1 81 ? -0.202 6.402 6.593 1.00 93.31 81 LEU A N 1
ATOM 619 C CA . LEU A 1 81 ? -0.607 5.393 5.627 1.00 93.31 81 LEU A CA 1
ATOM 620 C C . LEU A 1 81 ? -1.671 5.979 4.718 1.00 93.31 81 LEU A C 1
ATOM 622 O O . LEU A 1 81 ? -2.646 6.566 5.197 1.00 93.31 81 LEU A O 1
ATOM 626 N N . ASP A 1 82 ? -1.479 5.776 3.424 1.00 92.38 82 ASP A N 1
ATOM 627 C CA . ASP A 1 82 ? -2.434 6.169 2.406 1.00 92.38 82 ASP A CA 1
ATOM 628 C C . ASP A 1 82 ? -2.912 4.958 1.613 1.00 92.38 82 ASP A C 1
ATOM 630 O O . ASP A 1 82 ? -2.237 3.926 1.548 1.00 92.38 82 ASP A O 1
ATOM 634 N N . VAL A 1 83 ? -4.113 5.069 1.055 1.00 92.75 83 VAL A N 1
ATOM 635 C CA . VAL A 1 83 ? -4.735 3.978 0.308 1.00 92.75 83 VAL A CA 1
ATOM 636 C C . VAL A 1 83 ? -4.327 4.075 -1.151 1.00 92.75 83 VAL A C 1
ATOM 638 O O . VAL A 1 83 ? -4.549 5.090 -1.803 1.00 92.75 83 VAL A O 1
ATOM 641 N N . HIS A 1 84 ? -3.744 2.995 -1.654 1.00 93.25 84 HIS A N 1
ATOM 642 C CA . HIS A 1 84 ? -3.328 2.860 -3.037 1.00 93.25 84 HIS A CA 1
ATOM 643 C C . HIS A 1 84 ? -4.286 1.936 -3.796 1.00 93.25 84 HIS A C 1
ATOM 645 O O . HIS A 1 84 ? -4.499 0.792 -3.382 1.00 93.25 84 HIS A O 1
ATOM 651 N N . HIS A 1 85 ? -4.836 2.425 -4.909 1.00 92.56 85 HIS A N 1
ATOM 652 C CA . HIS A 1 85 ? -5.660 1.657 -5.847 1.00 92.56 85 HIS A CA 1
ATOM 653 C C . HIS A 1 85 ? -4.782 0.984 -6.891 1.00 92.56 85 HIS A C 1
ATOM 655 O O . HIS A 1 85 ? -4.249 1.650 -7.775 1.00 92.56 85 HIS A O 1
ATOM 661 N N . ILE A 1 86 ? -4.683 -0.340 -6.823 1.00 91.56 86 ILE A N 1
ATOM 662 C CA . ILE A 1 86 ? -3.695 -1.103 -7.594 1.00 91.56 86 ILE A CA 1
ATOM 663 C C . ILE A 1 86 ? -4.040 -1.119 -9.088 1.00 91.56 86 ILE A C 1
ATOM 665 O O . ILE A 1 86 ? -3.186 -0.865 -9.929 1.00 91.56 86 ILE A O 1
ATOM 669 N N . LEU A 1 87 ? -5.307 -1.371 -9.429 1.00 86.62 87 LEU A N 1
ATOM 670 C CA . LEU A 1 87 ? -5.800 -1.311 -10.814 1.00 86.62 87 LEU A CA 1
ATOM 671 C C . LEU A 1 87 ? -6.264 0.099 -11.231 1.00 86.62 87 LEU A C 1
ATOM 673 O O . LEU A 1 87 ? -6.832 0.266 -12.306 1.00 86.62 87 LEU A O 1
ATOM 677 N N . GLY A 1 88 ? -6.055 1.112 -10.384 1.00 79.50 88 GLY A N 1
ATOM 678 C CA . GLY A 1 88 ? -6.599 2.457 -10.567 1.00 79.50 88 GLY A CA 1
ATOM 679 C C . GLY A 1 88 ? -8.039 2.614 -10.061 1.00 79.50 88 GLY A C 1
ATOM 680 O O . GLY A 1 88 ? -8.818 1.659 -9.987 1.00 79.50 88 GLY A O 1
ATOM 681 N N . VAL A 1 89 ? -8.383 3.850 -9.685 1.00 72.75 89 VAL A N 1
ATOM 682 C CA . VAL A 1 89 ? -9.691 4.207 -9.100 1.00 72.75 89 VAL A CA 1
ATOM 683 C C . VAL A 1 89 ? -10.831 3.973 -10.097 1.00 72.75 89 VAL A C 1
ATOM 685 O O . VAL A 1 89 ? -11.866 3.428 -9.726 1.00 72.75 89 VAL A O 1
ATOM 688 N N . GLU A 1 90 ? -10.602 4.304 -11.370 1.00 67.81 90 GLU A N 1
ATOM 689 C CA . GLU A 1 90 ? -11.593 4.202 -12.455 1.00 67.81 90 GLU A CA 1
ATOM 690 C C . GLU A 1 90 ? -12.014 2.755 -12.758 1.00 67.81 90 GLU A C 1
ATOM 692 O O . GLU A 1 90 ? -13.093 2.509 -13.290 1.00 67.81 90 GLU A O 1
ATOM 697 N N . VAL A 1 91 ? -11.158 1.784 -12.424 1.00 75.06 91 VAL A N 1
ATOM 698 C CA . VAL A 1 91 ? -11.393 0.366 -12.724 1.00 75.06 91 VAL A CA 1
ATOM 699 C C . VAL A 1 91 ? -12.176 -0.311 -11.603 1.00 75.06 91 VAL A C 1
ATOM 701 O O . VAL A 1 91 ? -13.093 -1.087 -11.868 1.00 75.06 91 VAL A O 1
ATOM 704 N N . SER A 1 92 ? -11.819 -0.059 -10.337 1.00 75.56 92 SER A N 1
ATOM 705 C CA . SER A 1 92 ? -12.499 -0.680 -9.196 1.00 75.56 92 SER A CA 1
ATOM 706 C C . SER A 1 92 ? -12.161 -0.000 -7.865 1.00 75.56 92 SER A C 1
ATOM 708 O O . SER A 1 92 ? -11.117 -0.282 -7.273 1.00 75.56 92 SER A O 1
ATOM 710 N N . ASP A 1 93 ? -13.098 0.757 -7.292 1.00 82.75 93 ASP A N 1
ATOM 711 C CA . ASP A 1 93 ? -13.029 1.216 -5.894 1.00 82.75 93 ASP A CA 1
ATOM 712 C C . ASP A 1 93 ? -13.601 0.152 -4.937 1.00 82.75 93 ASP A C 1
ATOM 714 O O . ASP A 1 93 ? -14.691 0.270 -4.380 1.00 82.75 93 ASP A O 1
ATOM 718 N N . ARG A 1 94 ? -12.884 -0.966 -4.790 1.00 88.06 94 ARG A N 1
ATOM 719 C CA . ARG A 1 94 ? -13.232 -2.052 -3.856 1.00 88.06 94 ARG A CA 1
ATOM 720 C C . ARG A 1 94 ? -12.070 -2.306 -2.913 1.00 88.06 94 ARG A C 1
ATOM 722 O O . ARG A 1 94 ? -10.920 -2.263 -3.327 1.00 88.06 94 ARG A O 1
ATOM 729 N N . VAL A 1 95 ? -12.371 -2.704 -1.677 1.00 89.69 95 VAL A N 1
ATOM 730 C CA . VAL A 1 95 ? -11.368 -3.050 -0.646 1.00 89.69 95 VAL A CA 1
ATOM 731 C C . VAL A 1 95 ? -10.385 -4.139 -1.114 1.00 89.69 95 VAL A C 1
ATOM 733 O O . VAL A 1 95 ? -9.230 -4.156 -0.694 1.00 89.69 95 VAL A O 1
ATOM 736 N N . SER A 1 96 ? -10.811 -5.020 -2.025 1.00 90.69 96 SER A N 1
ATOM 737 C CA . SER A 1 96 ? -9.979 -6.065 -2.640 1.00 90.69 96 SER A CA 1
ATOM 738 C C . SER A 1 96 ? -8.982 -5.559 -3.694 1.00 90.69 96 SER A C 1
ATOM 740 O O . SER A 1 96 ? -8.124 -6.328 -4.113 1.00 90.69 96 SER A O 1
ATOM 742 N N . ASN A 1 97 ? -9.110 -4.308 -4.147 1.00 92.56 97 ASN A N 1
ATOM 743 C CA . ASN A 1 97 ? -8.208 -3.633 -5.093 1.00 92.56 97 ASN A CA 1
ATOM 744 C C . ASN A 1 97 ? -7.363 -2.537 -4.412 1.00 92.56 97 ASN A C 1
ATOM 746 O O . ASN A 1 97 ? -6.611 -1.814 -5.065 1.00 92.56 97 ASN A O 1
ATOM 750 N N . CYS A 1 98 ? -7.509 -2.388 -3.098 1.00 93.38 98 CYS A N 1
ATOM 751 C CA . CYS A 1 98 ? -6.909 -1.299 -2.350 1.00 93.38 98 CYS A CA 1
ATOM 752 C C . CYS A 1 98 ? -6.006 -1.843 -1.248 1.00 93.38 98 CYS A C 1
ATOM 754 O O . CYS A 1 98 ? -6.353 -2.817 -0.574 1.00 93.38 98 CYS A O 1
ATOM 756 N N . VAL A 1 99 ? -4.870 -1.183 -1.037 1.00 95.00 99 VAL A N 1
ATOM 757 C CA . VAL A 1 99 ? -3.908 -1.507 0.027 1.00 95.00 99 VAL A CA 1
ATOM 758 C C . VAL A 1 99 ? -3.443 -0.252 0.748 1.00 95.00 99 VAL A C 1
ATOM 760 O O . VAL A 1 99 ? -3.337 0.811 0.142 1.00 95.00 99 VAL A O 1
ATOM 763 N N . ALA A 1 100 ? -3.147 -0.374 2.040 1.00 95.62 100 ALA A N 1
ATOM 764 C CA . ALA A 1 100 ? -2.558 0.713 2.817 1.00 95.62 100 ALA A CA 1
ATOM 765 C C . ALA A 1 100 ? -1.027 0.711 2.683 1.00 95.62 100 ALA A C 1
ATOM 767 O O . ALA A 1 100 ? -0.362 -0.258 3.062 1.00 95.62 100 ALA A O 1
ATOM 768 N N . LEU A 1 101 ? -0.448 1.806 2.188 1.00 95.94 101 LEU A N 1
ATOM 769 C CA . LEU A 1 101 ? 0.991 1.957 1.960 1.00 95.94 101 LEU A CA 1
ATOM 770 C C . LEU A 1 101 ? 1.558 3.184 2.677 1.00 95.94 101 LEU A C 1
ATOM 772 O O . LEU A 1 101 ? 0.889 4.200 2.835 1.00 95.94 101 LEU A O 1
ATOM 776 N N . CYS A 1 102 ? 2.827 3.105 3.086 1.00 95.62 102 CYS A N 1
ATOM 777 C CA . CYS A 1 102 ? 3.579 4.278 3.537 1.00 95.62 102 CYS A CA 1
ATOM 778 C C . CYS A 1 102 ? 4.025 5.141 2.338 1.00 95.62 102 CYS A C 1
ATOM 780 O O . CYS A 1 102 ? 4.057 4.634 1.215 1.00 95.62 102 CYS A O 1
ATOM 782 N N . PRO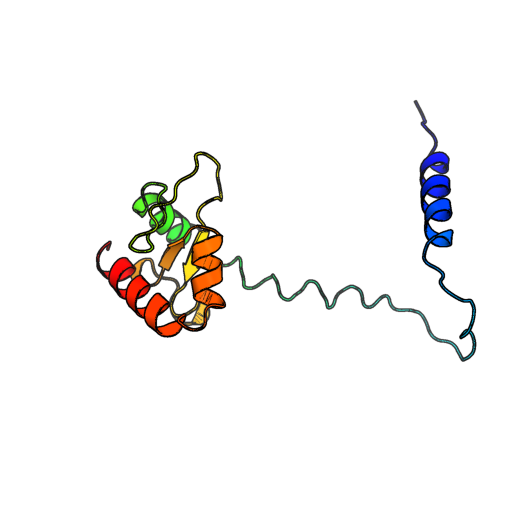 A 1 103 ? 4.467 6.398 2.542 1.00 93.94 103 PRO A N 1
ATOM 783 C CA . PRO A 1 103 ? 4.770 7.317 1.441 1.00 93.94 103 PRO A CA 1
ATOM 784 C C . PRO A 1 103 ? 5.857 6.803 0.487 1.00 93.94 103 PRO A C 1
ATOM 786 O O . PRO A 1 103 ? 5.774 7.008 -0.721 1.00 93.94 103 PRO A O 1
ATOM 789 N N . ASN A 1 104 ? 6.849 6.080 1.015 1.00 95.00 104 ASN A N 1
ATOM 790 C CA . ASN A 1 104 ? 7.922 5.494 0.208 1.00 95.00 104 ASN A CA 1
ATOM 791 C C . ASN A 1 104 ? 7.401 4.343 -0.659 1.00 95.00 104 ASN A C 1
ATOM 793 O O . ASN A 1 104 ? 7.608 4.333 -1.864 1.00 95.00 104 ASN A O 1
ATOM 797 N N . CYS A 1 105 ? 6.657 3.405 -0.065 1.00 95.94 105 CYS A N 1
ATOM 798 C CA . CYS A 1 105 ? 6.101 2.275 -0.814 1.00 95.94 105 CYS A CA 1
ATOM 799 C C . CYS A 1 105 ? 5.017 2.718 -1.799 1.00 95.94 105 CYS A C 1
ATOM 801 O O . CYS A 1 105 ? 4.879 2.124 -2.862 1.00 95.94 105 CYS A O 1
ATOM 803 N N . HIS A 1 106 ? 4.264 3.763 -1.454 1.00 95.19 106 HIS A N 1
ATOM 804 C CA . HIS A 1 106 ? 3.273 4.343 -2.346 1.00 95.19 106 HIS A CA 1
ATOM 805 C C . HIS A 1 106 ? 3.951 4.972 -3.571 1.00 95.19 106 HIS A C 1
ATOM 807 O O . HIS A 1 106 ? 3.517 4.744 -4.695 1.00 95.19 106 HIS A O 1
ATOM 813 N N . ARG A 1 107 ? 5.064 5.693 -3.375 1.00 94.31 107 ARG A N 1
ATOM 814 C CA . ARG A 1 107 ? 5.889 6.209 -4.475 1.00 94.31 107 ARG A CA 1
ATOM 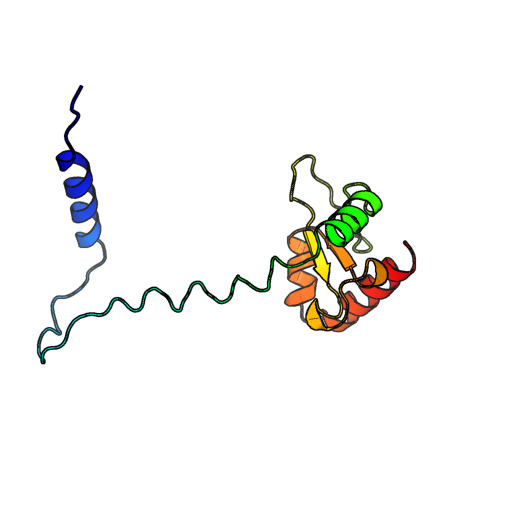815 C C . ARG A 1 107 ? 6.442 5.077 -5.344 1.00 94.31 107 ARG A C 1
ATOM 817 O O . ARG A 1 107 ? 6.337 5.165 -6.564 1.00 94.31 107 ARG A O 1
ATOM 824 N N . ASP A 1 108 ? 6.983 4.020 -4.739 1.00 94.69 108 ASP A N 1
ATOM 825 C CA . ASP A 1 108 ? 7.523 2.870 -5.477 1.00 94.69 108 ASP A CA 1
ATOM 826 C C . ASP A 1 108 ? 6.459 2.228 -6.382 1.00 94.69 108 ASP A C 1
ATOM 828 O O . ASP A 1 108 ? 6.743 1.910 -7.535 1.00 94.69 108 ASP A O 1
ATOM 832 N N . ALA A 1 109 ? 5.222 2.088 -5.896 1.00 94.00 109 ALA A N 1
ATOM 833 C CA . ALA A 1 109 ? 4.123 1.497 -6.662 1.00 94.00 109 ALA A CA 1
ATOM 834 C C . ALA A 1 109 ? 3.748 2.290 -7.928 1.00 94.00 109 ALA A C 1
ATOM 836 O O . ALA A 1 109 ? 3.277 1.702 -8.900 1.00 94.00 109 ALA A O 1
ATOM 837 N N . HIS A 1 110 ? 3.995 3.604 -7.944 1.00 92.25 110 HI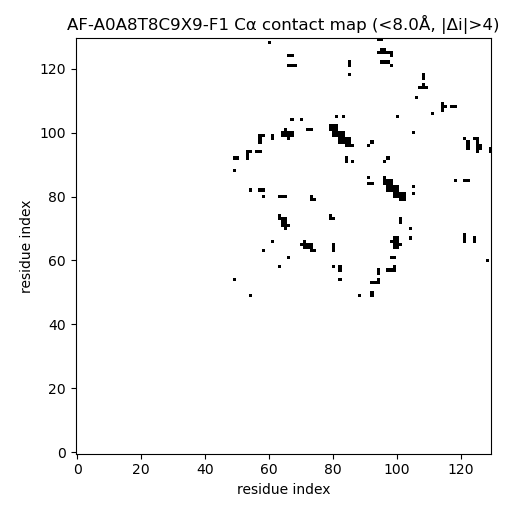S A N 1
ATOM 838 C CA . HIS A 1 110 ? 3.746 4.457 -9.113 1.00 92.25 110 HIS A CA 1
ATOM 839 C C . HIS A 1 110 ? 4.963 4.597 -10.032 1.00 92.25 110 HIS A C 1
ATOM 841 O O . HIS A 1 110 ? 4.819 4.598 -11.257 1.00 92.25 110 HIS A O 1
ATOM 847 N N . PHE A 1 111 ? 6.157 4.745 -9.451 1.00 92.81 111 PHE A N 1
ATOM 848 C CA . PHE A 1 111 ? 7.329 5.263 -10.167 1.00 92.81 111 PHE A CA 1
ATOM 849 C C . PHE A 1 111 ? 8.512 4.300 -10.258 1.00 92.81 111 PHE A C 1
ATOM 851 O O . PHE A 1 111 ? 9.465 4.608 -10.968 1.00 92.81 111 PHE A O 1
ATOM 858 N N . SER A 1 112 ? 8.500 3.165 -9.552 1.00 93.56 112 SER A N 1
ATOM 859 C CA . SER A 1 112 ? 9.607 2.210 -9.660 1.00 93.56 112 SER A CA 1
ATOM 860 C C .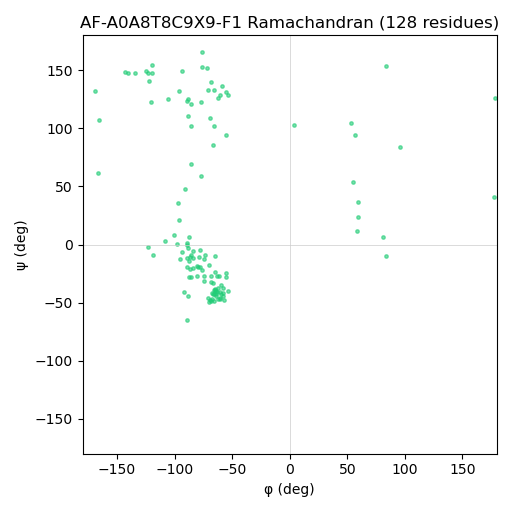 SER A 1 112 ? 9.599 1.484 -11.007 1.00 93.56 112 SER A C 1
ATOM 862 O O . SER A 1 112 ? 8.550 1.245 -11.605 1.00 93.56 112 SER A O 1
ATOM 864 N N . GLU A 1 113 ? 10.779 1.065 -11.463 1.00 93.19 113 GLU A N 1
ATOM 865 C CA . GLU A 1 113 ? 10.936 0.226 -12.661 1.00 93.19 113 GLU A CA 1
ATOM 866 C C . GLU A 1 113 ? 10.234 -1.134 -12.512 1.00 93.19 113 GLU A C 1
ATOM 868 O O . GLU A 1 113 ? 9.784 -1.722 -13.488 1.00 93.19 113 GLU A O 1
ATOM 873 N N . SER A 1 114 ? 10.091 -1.611 -11.271 1.00 92.94 114 SER A N 1
ATOM 874 C CA . SER A 1 114 ? 9.415 -2.864 -10.918 1.00 92.94 114 SER A CA 1
ATOM 875 C C . SER A 1 114 ? 7.956 -2.665 -10.494 1.00 92.94 114 SER A C 1
ATOM 877 O O . SER A 1 114 ? 7.385 -3.526 -9.827 1.00 92.94 114 SER A O 1
ATOM 8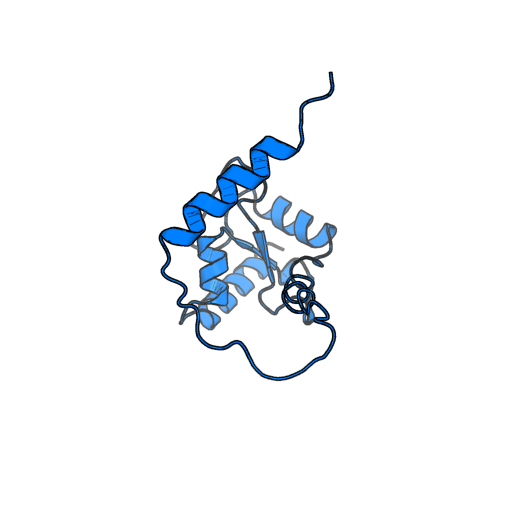79 N N . ARG A 1 115 ? 7.321 -1.547 -10.876 1.00 92.69 115 ARG A N 1
ATOM 880 C CA . ARG A 1 115 ? 5.933 -1.237 -10.491 1.00 92.69 115 ARG A CA 1
ATOM 881 C C . ARG A 1 115 ? 4.948 -2.351 -10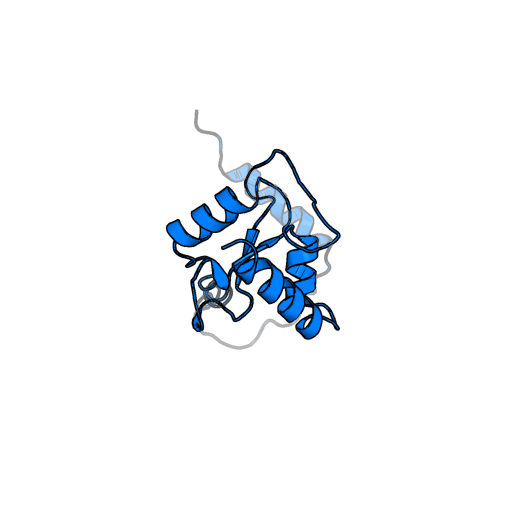.828 1.00 92.69 115 ARG A C 1
ATOM 883 O O . ARG A 1 115 ? 4.089 -2.640 -10.008 1.00 92.69 115 ARG A O 1
ATOM 890 N N . ASP A 1 116 ? 5.086 -3.004 -11.981 1.00 93.00 116 ASP A N 1
ATOM 891 C CA . ASP A 1 116 ? 4.120 -4.010 -12.430 1.00 93.00 116 ASP A CA 1
ATOM 892 C C . ASP A 1 116 ? 4.185 -5.254 -11.534 1.00 93.00 116 ASP A C 1
ATOM 894 O O . ASP A 1 116 ? 3.177 -5.673 -10.964 1.00 93.00 116 ASP A O 1
ATOM 898 N N . SER A 1 117 ? 5.392 -5.772 -11.285 1.00 95.00 117 SER A N 1
ATOM 899 C CA . SER A 1 117 ? 5.596 -6.914 -10.384 1.00 95.00 117 SER A CA 1
ATOM 900 C C . SER A 1 117 ? 5.278 -6.576 -8.922 1.00 95.00 117 SER A C 1
ATOM 902 O O . SER A 1 117 ? 4.763 -7.417 -8.176 1.00 95.00 117 SER A O 1
ATOM 904 N N . LEU A 1 118 ? 5.531 -5.333 -8.503 1.00 94.50 118 LEU A N 1
ATOM 905 C CA . LEU A 1 118 ? 5.153 -4.826 -7.187 1.00 94.50 118 LEU A CA 1
ATOM 906 C C . LEU A 1 118 ? 3.625 -4.773 -7.045 1.00 94.50 118 LEU A C 1
ATOM 908 O O . LEU A 1 118 ? 3.098 -5.295 -6.063 1.00 94.50 118 LEU A O 1
ATOM 912 N N . ASN A 1 119 ? 2.913 -4.215 -8.023 1.00 94.19 119 ASN A N 1
ATOM 913 C CA . ASN A 1 119 ? 1.455 -4.106 -8.026 1.00 94.19 119 ASN A CA 1
ATOM 914 C C . ASN A 1 119 ? 0.777 -5.480 -8.075 1.00 94.19 119 ASN A C 1
ATOM 916 O O . ASN A 1 119 ? -0.178 -5.708 -7.335 1.00 94.19 119 ASN A O 1
ATOM 920 N N . GLU A 1 120 ? 1.315 -6.444 -8.824 1.00 94.88 120 GLU A N 1
ATOM 921 C CA . GLU A 1 120 ? 0.853 -7.837 -8.761 1.00 94.88 120 GLU A CA 1
ATOM 922 C C . GLU A 1 120 ? 0.992 -8.439 -7.356 1.00 94.88 120 GLU A C 1
ATOM 924 O O . GLU A 1 120 ? 0.096 -9.130 -6.863 1.00 94.88 120 GLU A O 1
ATOM 929 N N . SER A 1 121 ? 2.120 -8.181 -6.688 1.00 95.06 121 SER A N 1
ATOM 930 C CA . SER A 1 121 ? 2.346 -8.635 -5.315 1.00 95.06 121 SER A CA 1
ATOM 931 C C . SER A 1 121 ? 1.359 -7.990 -4.338 1.00 95.06 121 SER A C 1
ATOM 933 O O . SER A 1 121 ? 0.748 -8.686 -3.523 1.00 95.06 121 SER A O 1
ATOM 935 N N . LEU A 1 122 ? 1.134 -6.679 -4.457 1.00 94.94 122 LEU A N 1
ATOM 936 C CA . LEU A 1 122 ? 0.149 -5.954 -3.654 1.00 94.94 122 LEU A CA 1
ATOM 937 C C . LEU A 1 122 ? -1.277 -6.453 -3.897 1.00 94.94 122 LEU A C 1
ATOM 939 O O . LEU A 1 122 ? -2.046 -6.571 -2.944 1.00 94.94 122 LEU A O 1
ATOM 943 N N . LEU A 1 123 ? -1.625 -6.806 -5.136 1.00 94.31 123 LEU A N 1
ATOM 944 C CA . LEU A 1 123 ? -2.949 -7.326 -5.472 1.00 94.31 123 LEU A CA 1
ATOM 945 C C . LEU A 1 123 ? -3.205 -8.663 -4.782 1.00 94.31 123 LEU A C 1
ATOM 947 O O . LEU A 1 123 ? -4.273 -8.867 -4.203 1.00 94.31 123 LEU A O 1
ATOM 951 N N . ARG A 1 124 ? -2.200 -9.546 -4.762 1.00 94.25 124 ARG A N 1
ATOM 952 C CA . ARG A 1 124 ? -2.268 -10.797 -3.996 1.00 94.25 124 ARG A CA 1
ATOM 953 C C . ARG A 1 124 ? -2.506 -10.521 -2.511 1.00 94.25 124 ARG A C 1
ATOM 955 O O . ARG A 1 124 ? -3.370 -11.153 -1.911 1.00 94.25 124 ARG A O 1
ATOM 962 N N . VAL A 1 125 ? -1.811 -9.547 -1.923 1.00 93.19 125 VAL A N 1
ATOM 963 C CA . VAL A 1 125 ? -2.016 -9.162 -0.515 1.00 93.19 125 VAL A CA 1
ATOM 964 C C . VAL A 1 125 ? -3.438 -8.648 -0.272 1.00 93.19 125 VAL A C 1
ATOM 966 O O . VAL A 1 125 ? -4.096 -9.108 0.661 1.00 93.19 125 VAL A O 1
ATOM 969 N N . ALA A 1 126 ? -3.940 -7.751 -1.122 1.00 92.75 126 ALA A N 1
ATOM 970 C CA . ALA A 1 126 ? -5.289 -7.194 -1.014 1.00 92.75 126 ALA A CA 1
ATOM 971 C C . ALA A 1 126 ? -6.375 -8.283 -1.055 1.00 92.75 126 ALA A C 1
ATOM 973 O O . ALA A 1 126 ? -7.370 -8.218 -0.334 1.00 92.75 126 ALA A O 1
ATOM 974 N N . GLN A 1 127 ? -6.160 -9.316 -1.874 1.00 90.69 127 GLN A N 1
ATOM 975 C CA . GLN A 1 127 ? -7.051 -10.466 -2.009 1.00 90.69 127 GLN A CA 1
ATOM 976 C C . GLN A 1 127 ? -6.890 -11.515 -0.899 1.00 90.69 127 GLN A C 1
ATOM 978 O O . GLN A 1 127 ? -7.783 -12.337 -0.712 1.00 90.69 127 GLN A O 1
ATOM 983 N N . LEU A 1 128 ? -5.783 -11.538 -0.163 1.00 89.62 128 LEU A N 1
ATOM 984 C CA . LEU A 1 128 ? -5.612 -12.459 0.967 1.00 89.62 128 LEU A CA 1
ATOM 985 C C . LEU A 1 128 ? -6.198 -11.898 2.264 1.00 89.62 128 LEU A C 1
ATOM 987 O O . LEU A 1 128 ? -6.628 -12.661 3.121 1.00 89.62 128 LEU A O 1
ATOM 991 N N . ARG A 1 129 ? -6.238 -10.572 2.405 1.00 78.62 129 ARG A N 1
ATOM 992 C CA . ARG A 1 129 ? -6.711 -9.880 3.613 1.00 78.62 129 ARG A CA 1
ATOM 993 C C . ARG A 1 129 ? -8.181 -9.436 3.482 1.00 78.62 129 ARG A C 1
ATOM 995 O O . ARG A 1 129 ? -8.524 -8.337 3.900 1.00 78.62 129 ARG A O 1
ATOM 1002 N N . ARG A 1 130 ? -9.021 -10.233 2.817 1.00 62.56 130 ARG A N 1
ATOM 1003 C CA . ARG A 1 130 ? -10.441 -9.912 2.577 1.00 62.56 130 ARG A CA 1
ATOM 1004 C C . ARG A 1 130 ? -11.288 -10.051 3.833 1.00 62.56 130 ARG A C 1
ATOM 1006 O O . ARG A 1 130 ? -11.072 -11.044 4.557 1.00 62.56 130 ARG A O 1
#

Sequence (130 aa):
MHLDQEAFTAGLFAFASIFGVGEGHLFHLGSTLHFSGLAYFSRFGSLFQSFPKVRK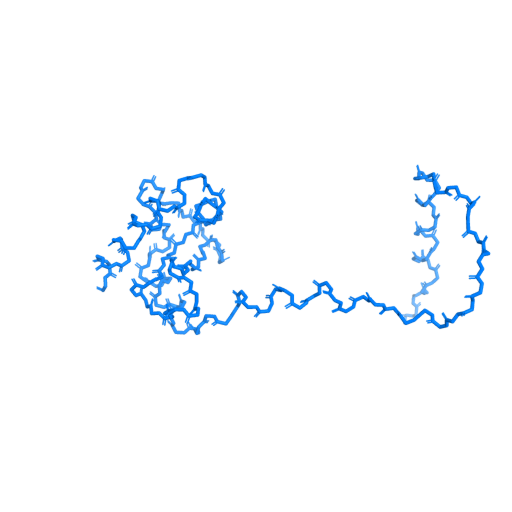AVIDRCGARCERPGCGASRPYTGFLDVHHILGVEVSDRVSNCVALCPNCHRDAHFSESRDSLNESLLRVAQLRR

Mean predicted aligned error: 16.07 Å

pLDDT: mean 71.96, std 23.62, range [35.19, 95.94]